Protein AF-A0A8J2WPE4-F1 (afdb_monomer_lite)

Structure (mmCIF, N/CA/C/O backbone):
data_AF-A0A8J2WPE4-F1
#
_entry.id   AF-A0A8J2WPE4-F1
#
loop_
_atom_site.group_PDB
_atom_site.id
_atom_site.type_symbol
_atom_site.label_atom_id
_atom_site.label_alt_id
_atom_site.label_comp_id
_atom_site.label_asym_id
_atom_site.label_entity_id
_atom_site.label_seq_id
_atom_site.pdbx_PDB_ins_code
_atom_site.Cartn_x
_atom_site.Cartn_y
_atom_site.Cartn_z
_atom_site.occupancy
_atom_site.B_iso_or_equiv
_atom_site.auth_seq_id
_atom_site.auth_comp_id
_atom_site.auth_asym_id
_atom_site.auth_atom_id
_atom_site.pdbx_PDB_model_num
ATOM 1 N N . MET A 1 1 ? -21.063 -8.772 13.979 1.00 49.53 1 MET A N 1
ATOM 2 C CA . MET A 1 1 ? -19.670 -9.068 13.571 1.00 49.53 1 MET A CA 1
ATOM 3 C C . MET A 1 1 ? -19.629 -8.988 12.042 1.00 49.53 1 MET A C 1
ATOM 5 O O . MET A 1 1 ? -20.313 -9.783 11.416 1.00 49.53 1 MET A O 1
ATOM 9 N N . PHE A 1 2 ? -18.962 -7.992 11.440 1.00 52.91 2 PHE A N 1
ATOM 10 C CA . PHE A 1 2 ? -19.163 -7.588 10.028 1.00 52.91 2 PHE A CA 1
ATOM 11 C C . PHE A 1 2 ? -17.908 -7.720 9.151 1.00 52.91 2 PHE A C 1
ATOM 13 O O . PHE A 1 2 ? -17.511 -6.774 8.481 1.00 52.91 2 PHE A O 1
ATOM 20 N N . ARG A 1 3 ? -17.274 -8.892 9.105 1.00 59.88 3 ARG A N 1
ATOM 21 C CA . ARG A 1 3 ? -16.354 -9.183 7.993 1.00 59.88 3 ARG A CA 1
ATOM 22 C C . ARG A 1 3 ? -16.855 -10.401 7.252 1.00 59.88 3 ARG A C 1
ATOM 24 O O . ARG A 1 3 ? -16.585 -11.533 7.640 1.00 59.88 3 ARG A O 1
ATOM 31 N N . ALA A 1 4 ? -17.6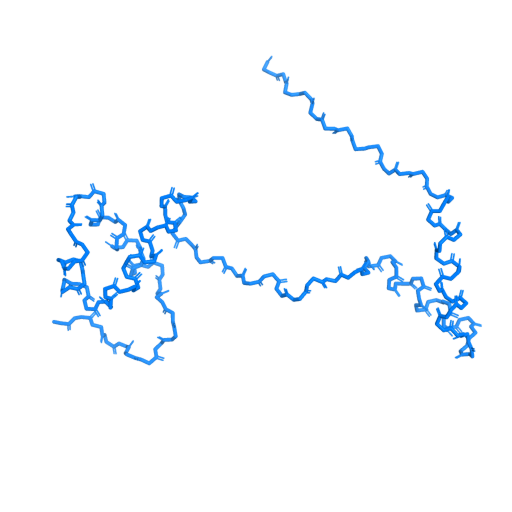39 -10.117 6.215 1.00 59.44 4 ALA A N 1
ATOM 32 C CA . ALA A 1 4 ? -18.244 -11.102 5.327 1.00 59.44 4 ALA A CA 1
ATOM 33 C C . ALA A 1 4 ? -17.202 -11.881 4.500 1.00 59.44 4 ALA A C 1
ATOM 35 O O . ALA A 1 4 ? -17.531 -12.908 3.925 1.00 59.44 4 ALA A O 1
ATOM 36 N N . ASP A 1 5 ? -15.944 -11.427 4.467 1.00 61.19 5 ASP A N 1
ATOM 37 C CA . ASP A 1 5 ? -14.928 -11.934 3.549 1.00 61.19 5 ASP A CA 1
ATOM 38 C C . ASP A 1 5 ? -13.572 -12.138 4.244 1.00 61.19 5 ASP A C 1
ATOM 40 O O . ASP A 1 5 ? -12.669 -11.301 4.186 1.00 61.19 5 ASP A O 1
ATOM 44 N N . ARG A 1 6 ? -13.438 -13.265 4.953 1.00 61.38 6 ARG A N 1
ATOM 45 C CA . ARG A 1 6 ? -12.192 -13.649 5.645 1.00 61.38 6 ARG A CA 1
ATOM 46 C C . ARG A 1 6 ? -11.105 -14.195 4.701 1.00 61.38 6 ARG A C 1
ATOM 48 O O . ARG A 1 6 ? -10.054 -14.596 5.191 1.00 61.38 6 ARG A O 1
ATOM 55 N N . GLY A 1 7 ? -11.344 -14.237 3.386 1.00 69.75 7 GLY A N 1
ATOM 56 C CA . GLY A 1 7 ? -10.417 -14.796 2.393 1.00 69.75 7 GLY A CA 1
ATOM 57 C C . GLY A 1 7 ? -9.563 -13.754 1.668 1.00 69.75 7 GLY A C 1
ATOM 58 O O . GLY A 1 7 ? -8.544 -14.095 1.065 1.00 69.75 7 GLY A O 1
ATOM 59 N N . ARG A 1 8 ? -9.936 -12.470 1.728 1.00 81.12 8 ARG A N 1
ATOM 60 C CA . ARG A 1 8 ? -9.174 -11.408 1.067 1.00 81.12 8 ARG A CA 1
ATOM 61 C C . ARG A 1 8 ? -7.848 -11.115 1.754 1.00 81.12 8 ARG A C 1
ATOM 63 O O . ARG A 1 8 ? -7.771 -10.841 2.949 1.00 81.12 8 ARG A O 1
ATOM 70 N N . LYS A 1 9 ? -6.803 -11.024 0.927 1.00 82.56 9 LYS A N 1
ATOM 71 C CA . LYS A 1 9 ? -5.446 -10.647 1.344 1.00 82.56 9 LYS A CA 1
ATOM 72 C C . LYS A 1 9 ? -5.348 -9.203 1.862 1.00 82.56 9 LYS A C 1
ATOM 74 O O . LYS A 1 9 ? -4.431 -8.887 2.618 1.00 82.56 9 LYS A O 1
ATOM 79 N N . HIS A 1 10 ? -6.242 -8.307 1.435 1.00 88.81 10 HIS A N 1
ATOM 80 C CA . HIS A 1 10 ? -6.122 -6.867 1.677 1.00 88.81 10 HIS A CA 1
ATOM 81 C C . HIS A 1 10 ? -7.459 -6.218 2.035 1.00 88.81 10 HIS A C 1
ATOM 83 O O . HIS A 1 10 ? -8.493 -6.619 1.502 1.00 88.81 10 HIS A O 1
ATOM 89 N N . LEU A 1 11 ? -7.401 -5.197 2.899 1.00 91.94 11 LEU A N 1
ATOM 90 C CA . LEU A 1 11 ? -8.532 -4.317 3.189 1.00 91.94 11 LEU A CA 1
ATOM 91 C C . LEU A 1 11 ? -8.916 -3.507 1.948 1.00 91.94 11 LEU A C 1
ATOM 93 O O . LEU A 1 11 ? -8.037 -3.019 1.228 1.00 91.94 11 LEU A O 1
ATOM 97 N N . ASP A 1 12 ? -10.212 -3.316 1.734 1.00 90.88 12 ASP A N 1
ATOM 98 C CA . ASP A 1 12 ? -10.689 -2.339 0.754 1.00 90.88 12 ASP A CA 1
ATOM 99 C C . ASP A 1 12 ? -10.480 -0.896 1.265 1.00 90.88 12 ASP A C 1
ATOM 101 O O . ASP A 1 12 ? -10.010 -0.679 2.388 1.00 90.88 12 ASP A O 1
ATOM 105 N N . ASP A 1 13 ? -10.726 0.109 0.419 1.00 92.12 13 ASP A N 1
ATOM 106 C CA . ASP A 1 13 ? -10.546 1.518 0.806 1.00 92.12 13 ASP A CA 1
ATOM 107 C C . ASP A 1 13 ? -11.541 1.953 1.898 1.00 92.12 13 ASP A C 1
ATOM 109 O O . ASP A 1 13 ? -11.205 2.795 2.728 1.00 92.12 13 ASP A O 1
ATOM 113 N N . LYS A 1 14 ? -12.736 1.347 1.963 1.00 92.94 14 LYS A N 1
ATOM 114 C CA . LYS A 1 14 ? -13.776 1.690 2.948 1.00 92.94 14 LYS A CA 1
ATOM 115 C C . LYS A 1 14 ? -13.419 1.191 4.346 1.00 92.94 14 LYS A C 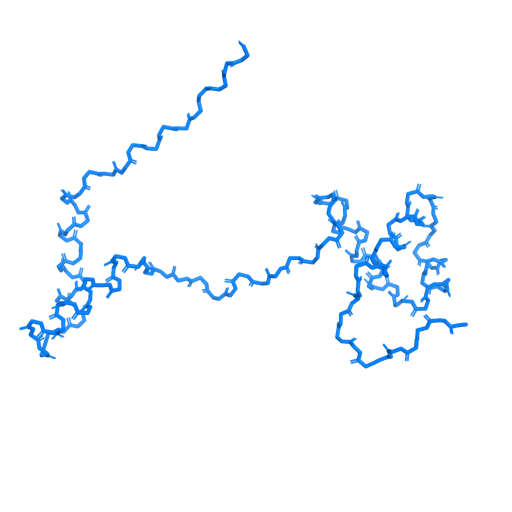1
ATOM 117 O O . LYS A 1 14 ? -13.569 1.927 5.315 1.00 92.94 14 LYS A O 1
ATOM 122 N N . GLU A 1 15 ? -12.909 -0.034 4.453 1.00 94.31 15 GLU A N 1
ATOM 123 C CA . GLU A 1 15 ? -12.385 -0.626 5.686 1.00 94.31 15 GLU A CA 1
ATOM 124 C C . GLU A 1 15 ? -11.246 0.241 6.247 1.00 94.31 15 GLU A C 1
ATOM 126 O O . GLU A 1 15 ? -11.178 0.481 7.452 1.00 94.31 15 GLU A O 1
ATOM 131 N N . ARG A 1 16 ? -10.376 0.763 5.373 1.00 95.88 16 ARG A N 1
ATOM 132 C CA . ARG A 1 16 ? -9.274 1.661 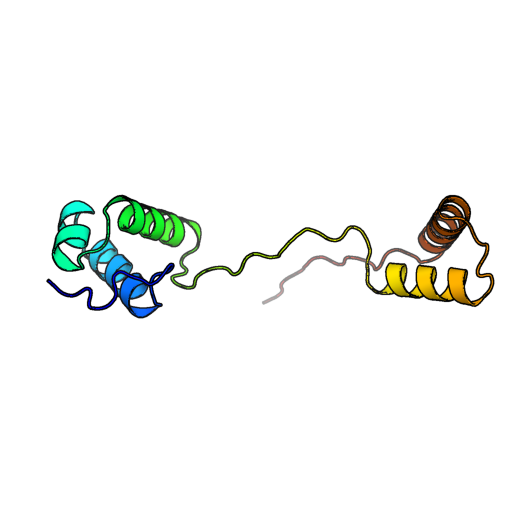5.754 1.00 95.88 16 ARG A CA 1
ATOM 133 C C . ARG A 1 16 ? -9.773 3.032 6.188 1.00 95.88 16 ARG A C 1
ATOM 135 O O . ARG A 1 16 ? -9.385 3.492 7.257 1.00 95.88 16 ARG A O 1
ATOM 142 N N . ALA A 1 17 ? -10.681 3.633 5.423 1.00 96.56 17 ALA A N 1
ATOM 143 C CA . ALA A 1 17 ? -11.322 4.893 5.790 1.00 96.56 17 ALA A CA 1
ATOM 144 C C . ALA A 1 17 ? -12.024 4.796 7.155 1.00 96.56 17 ALA A C 1
ATOM 146 O O . ALA A 1 17 ? -11.898 5.699 7.976 1.00 96.56 17 ALA A O 1
ATOM 147 N N . ALA A 1 18 ? -12.698 3.676 7.438 1.00 97.38 18 ALA A N 1
ATOM 148 C CA . ALA A 1 18 ? -13.354 3.445 8.722 1.00 97.38 18 ALA A CA 1
ATOM 149 C C . ALA A 1 18 ? -12.360 3.345 9.891 1.00 97.38 18 ALA A C 1
ATOM 151 O O . ALA A 1 18 ? -12.640 3.875 10.966 1.00 97.38 18 ALA A O 1
ATOM 152 N N . ILE A 1 19 ? -11.198 2.702 9.697 1.00 97.62 19 ILE A N 1
ATOM 153 C CA . ILE A 1 19 ? -10.128 2.692 10.708 1.00 97.62 19 ILE A CA 1
ATOM 154 C C . ILE A 1 19 ? -9.706 4.129 11.028 1.00 97.62 19 ILE A C 1
ATOM 156 O O . ILE A 1 19 ? -9.685 4.502 12.198 1.00 97.62 19 ILE A O 1
ATOM 160 N N . ILE A 1 20 ? -9.416 4.932 10.0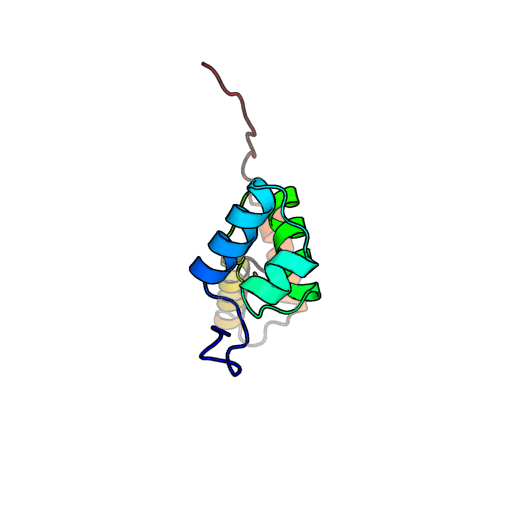00 1.00 97.81 20 ILE A N 1
ATOM 161 C CA . ILE A 1 20 ? -8.924 6.304 10.178 1.00 97.81 20 ILE A CA 1
ATOM 162 C C . ILE A 1 20 ? -9.982 7.218 10.799 1.00 97.81 20 ILE A C 1
ATOM 164 O O . ILE A 1 20 ? -9.652 7.989 11.694 1.00 97.81 20 ILE A O 1
ATOM 168 N N . ALA A 1 21 ? -11.253 7.088 10.412 1.00 97.81 21 ALA A N 1
ATOM 169 C CA . ALA A 1 21 ? -12.343 7.844 11.025 1.00 97.81 21 ALA A CA 1
ATOM 170 C C . ALA A 1 21 ? -12.412 7.607 12.544 1.00 97.81 21 ALA A C 1
ATOM 172 O O . ALA A 1 21 ? -12.380 8.555 13.322 1.00 97.81 21 ALA A O 1
ATOM 173 N N . TYR A 1 22 ? -12.396 6.344 12.986 1.00 98.19 22 TYR A N 1
ATOM 174 C CA . TYR A 1 22 ? -12.389 6.046 14.420 1.00 98.19 22 TYR A CA 1
ATOM 175 C C . TYR A 1 22 ? -11.097 6.473 15.127 1.00 98.19 22 TYR A C 1
ATOM 177 O O . TYR A 1 22 ? -11.132 6.818 16.308 1.00 98.19 22 TYR A O 1
ATOM 185 N N . THR A 1 23 ? -9.958 6.434 14.436 1.00 97.44 23 THR A N 1
ATOM 186 C CA . THR A 1 23 ? -8.694 6.950 14.969 1.00 97.44 23 THR A CA 1
ATOM 187 C C . THR A 1 23 ? -8.762 8.454 15.208 1.00 97.44 23 THR A C 1
ATOM 189 O O . THR A 1 23 ? -8.363 8.900 16.280 1.00 97.44 23 THR A O 1
ATOM 192 N N . ASN A 1 24 ? -9.314 9.216 14.263 1.00 97.06 24 ASN A N 1
ATOM 193 C CA . ASN A 1 24 ? -9.502 10.661 14.402 1.00 97.06 24 ASN A CA 1
ATOM 194 C C . ASN A 1 24 ? -10.490 11.000 15.533 1.00 97.06 24 ASN A C 1
ATOM 196 O O . ASN A 1 24 ? -10.289 11.978 16.244 1.00 97.06 24 ASN A O 1
ATOM 200 N N . ASP A 1 25 ? -11.478 10.134 15.779 1.00 97.50 25 ASP A N 1
ATOM 201 C CA . ASP A 1 25 ? -12.389 10.213 16.933 1.00 97.50 25 ASP A CA 1
ATOM 202 C C . ASP A 1 25 ? -11.743 9.776 18.271 1.00 97.50 25 ASP A C 1
ATOM 204 O O . ASP A 1 25 ? -12.432 9.610 19.285 1.00 97.50 25 ASP A O 1
ATOM 208 N N . GLY A 1 26 ? -10.431 9.512 18.290 1.00 97.19 26 GLY A N 1
ATOM 209 C CA . GLY A 1 26 ? -9.674 9.146 19.490 1.00 97.19 26 GLY A CA 1
ATOM 210 C C . GLY A 1 26 ? -9.968 7.742 20.025 1.00 97.19 26 GLY A C 1
ATOM 211 O O . GLY A 1 26 ? -9.717 7.457 21.199 1.00 97.19 26 GLY A O 1
ATOM 212 N N . LYS A 1 27 ? -10.532 6.839 19.211 1.00 98.31 27 LYS A N 1
ATOM 213 C CA . LYS A 1 27 ? -10.830 5.470 19.656 1.00 98.31 27 LYS A CA 1
ATOM 214 C C . LYS A 1 27 ? -9.567 4.615 19.742 1.00 98.31 27 LYS A C 1
ATOM 216 O O . LYS A 1 27 ? -8.670 4.689 18.905 1.00 98.31 27 LYS A O 1
ATOM 221 N N . SER A 1 28 ? -9.530 3.735 20.743 1.00 97.88 28 SER A N 1
ATOM 222 C CA . SER A 1 28 ? -8.408 2.815 20.939 1.00 97.88 28 SER A CA 1
ATOM 223 C C . SER A 1 28 ? -8.350 1.740 19.850 1.00 97.88 28 SER A C 1
ATOM 225 O O . SER A 1 28 ? -9.373 1.314 19.312 1.00 97.88 28 SER A O 1
ATOM 227 N N . VAL A 1 29 ? -7.149 1.223 19.575 1.00 97.81 29 VAL A N 1
ATOM 228 C CA . VAL A 1 29 ? -6.935 0.131 18.606 1.00 97.81 29 VAL A CA 1
ATOM 229 C C . VAL A 1 29 ? -7.816 -1.084 18.918 1.00 97.81 29 VAL A C 1
ATOM 231 O O . VAL A 1 29 ? -8.393 -1.674 18.007 1.00 97.81 29 VAL A O 1
ATOM 234 N N . ARG A 1 30 ? -7.959 -1.443 20.204 1.00 97.75 30 ARG A N 1
ATOM 235 C CA . ARG A 1 30 ? -8.814 -2.560 20.635 1.00 97.75 30 ARG A CA 1
ATOM 236 C C . ARG A 1 30 ? -10.285 -2.293 20.315 1.00 97.75 30 ARG A C 1
ATOM 238 O O . ARG A 1 30 ? -10.922 -3.150 19.717 1.00 97.75 30 ARG A O 1
ATOM 245 N N . PHE A 1 31 ? -10.788 -1.093 20.611 1.00 97.62 31 PHE A N 1
ATOM 246 C CA . PHE A 1 31 ? -12.156 -0.713 20.250 1.00 97.62 31 PHE A CA 1
ATOM 247 C C . PHE A 1 31 ? -12.395 -0.829 18.740 1.00 97.62 31 PHE A C 1
ATOM 249 O O . PHE A 1 31 ? -13.389 -1.411 18.315 1.00 97.62 31 PHE A O 1
ATOM 256 N N . ILE A 1 32 ? -11.475 -0.308 17.924 1.00 97.62 32 ILE A N 1
ATOM 257 C CA . ILE A 1 32 ? -11.589 -0.329 16.458 1.00 97.62 32 ILE A CA 1
ATOM 258 C C . ILE A 1 32 ? -11.559 -1.765 15.931 1.00 97.62 32 ILE A C 1
ATOM 260 O O . ILE A 1 32 ? -12.376 -2.131 15.086 1.00 97.62 32 ILE A O 1
ATOM 264 N N . SER A 1 33 ? -10.647 -2.584 16.458 1.00 95.81 33 SER A N 1
ATOM 265 C CA . SER A 1 33 ? -10.541 -4.009 16.143 1.00 95.81 33 SER A CA 1
ATOM 266 C C . SER A 1 33 ? -11.862 -4.728 16.395 1.00 95.81 33 SER A C 1
ATOM 268 O O . SER A 1 33 ? -12.400 -5.361 15.488 1.00 95.81 33 SER A O 1
ATOM 270 N N . ASP A 1 34 ? -12.422 -4.578 17.594 1.00 95.56 34 ASP A N 1
ATOM 271 C CA . ASP A 1 34 ? -13.660 -5.255 17.984 1.00 95.56 34 ASP A CA 1
ATOM 272 C C . ASP A 1 34 ? -14.860 -4.734 17.180 1.00 95.56 34 ASP A C 1
ATOM 274 O O . ASP A 1 34 ? -15.714 -5.507 16.738 1.00 95.56 34 ASP A O 1
ATOM 278 N N . ARG A 1 35 ? -14.898 -3.420 16.921 1.00 95.69 35 ARG A N 1
ATOM 279 C CA . ARG A 1 35 ? -15.966 -2.759 16.164 1.00 95.69 35 ARG A CA 1
ATOM 280 C C . ARG A 1 35 ? -15.990 -3.181 14.697 1.00 95.69 35 ARG A C 1
ATOM 282 O O . ARG A 1 35 ? -17.068 -3.437 14.161 1.00 95.69 35 ARG A O 1
ATOM 289 N N . LEU A 1 36 ? -14.825 -3.236 14.052 1.00 93.38 36 LEU A N 1
ATOM 290 C CA . LEU A 1 36 ? -14.689 -3.526 12.621 1.00 93.38 36 LEU A CA 1
ATOM 291 C C . LEU A 1 36 ? -14.424 -5.010 12.326 1.00 93.38 36 LEU A C 1
ATOM 293 O O . LEU A 1 36 ? -14.497 -5.431 11.175 1.00 93.38 36 LEU A O 1
ATOM 297 N N . GLY A 1 37 ? -14.104 -5.822 13.337 1.00 92.50 37 GLY A N 1
ATOM 298 C CA . GLY A 1 37 ? -13.649 -7.204 13.158 1.00 92.50 37 GLY A CA 1
ATOM 299 C C . GLY A 1 37 ? -12.281 -7.310 12.471 1.00 92.50 37 GLY A C 1
ATOM 300 O O . GLY A 1 37 ? -11.982 -8.321 11.832 1.00 92.50 37 GLY A O 1
ATOM 301 N N . ILE A 1 38 ? -11.461 -6.259 12.525 1.00 92.56 38 ILE A N 1
ATOM 302 C CA . ILE A 1 38 ? -10.142 -6.194 11.881 1.00 92.56 38 ILE A CA 1
ATOM 303 C C . ILE A 1 38 ? -9.073 -6.509 12.922 1.00 92.56 38 ILE A C 1
ATOM 305 O O . ILE A 1 38 ? -9.121 -5.987 14.026 1.00 92.56 38 ILE A O 1
ATOM 309 N N . ALA A 1 39 ? -8.088 -7.339 12.572 1.00 93.31 39 ALA A N 1
ATOM 310 C CA . ALA A 1 39 ? -7.022 -7.701 13.500 1.00 93.31 39 ALA A CA 1
ATOM 311 C C . ALA A 1 39 ? -6.287 -6.457 14.032 1.00 93.31 39 ALA A C 1
ATOM 313 O O . ALA A 1 39 ? -5.916 -5.574 13.256 1.00 93.31 39 ALA A O 1
ATOM 314 N N . ILE A 1 40 ? -6.011 -6.437 15.341 1.00 96.38 40 ILE A N 1
ATOM 315 C CA . ILE A 1 40 ? -5.312 -5.350 16.055 1.00 96.38 40 ILE A CA 1
ATOM 316 C C . ILE A 1 40 ? -4.053 -4.887 15.306 1.00 96.38 40 ILE A C 1
ATOM 318 O O . ILE A 1 40 ? -3.868 -3.690 15.096 1.00 96.38 40 ILE A O 1
ATOM 322 N N . GLY A 1 41 ? -3.216 -5.823 14.842 1.00 96.12 41 GLY A N 1
ATOM 323 C CA . GLY A 1 41 ? -1.994 -5.491 14.100 1.00 96.12 41 GLY A CA 1
ATOM 324 C C . GLY A 1 41 ? -2.261 -4.789 12.765 1.00 96.12 41 GLY A C 1
ATOM 325 O O . GLY A 1 41 ? -1.524 -3.888 12.380 1.00 96.12 41 GLY A O 1
ATOM 326 N N . THR A 1 42 ? -3.349 -5.139 12.074 1.00 95.56 42 THR A N 1
ATOM 327 C CA . THR A 1 42 ? -3.762 -4.454 10.842 1.00 95.56 42 THR A CA 1
ATOM 328 C C . THR A 1 42 ? -4.287 -3.049 11.131 1.00 95.56 42 THR A C 1
ATOM 330 O O . THR A 1 42 ? -3.979 -2.133 10.376 1.00 95.56 42 THR A O 1
ATOM 333 N N . VAL A 1 43 ? -5.038 -2.861 12.221 1.00 97.06 43 VAL A N 1
ATOM 334 C CA . VAL A 1 43 ? -5.493 -1.530 12.653 1.00 97.06 43 VAL A CA 1
ATOM 335 C C . VAL A 1 43 ? -4.291 -0.635 12.960 1.00 97.06 43 VAL A C 1
ATOM 337 O O . VAL A 1 43 ? -4.182 0.449 12.395 1.00 97.06 43 VAL A O 1
ATOM 340 N N . SER A 1 44 ? -3.359 -1.114 13.790 1.00 97.88 44 SER A N 1
ATOM 341 C CA . SER A 1 44 ? -2.141 -0.375 14.142 1.00 97.88 44 SER A CA 1
ATOM 342 C C . SER A 1 44 ? -1.307 -0.019 12.909 1.00 97.88 44 SER A C 1
ATOM 344 O O . SER A 1 44 ? -0.902 1.130 12.769 1.00 97.88 44 SER A O 1
ATOM 346 N N . LEU A 1 45 ? -1.130 -0.957 11.971 1.00 96.19 45 LEU A N 1
ATOM 347 C CA . LEU A 1 45 ? -0.416 -0.705 10.717 1.00 96.19 45 LEU A CA 1
ATOM 348 C C . LEU A 1 45 ? -1.012 0.471 9.929 1.00 96.19 45 LEU A C 1
ATOM 350 O O . LEU A 1 45 ? -0.269 1.298 9.404 1.00 96.19 45 LEU A O 1
ATOM 354 N N . TRP A 1 46 ? -2.339 0.532 9.805 1.00 96.75 46 TRP A N 1
ATOM 355 C CA . TRP A 1 46 ? -2.997 1.603 9.052 1.00 96.75 46 TRP A CA 1
ATOM 356 C C . TRP A 1 46 ? -2.970 2.943 9.780 1.00 96.75 46 TRP A C 1
ATOM 358 O O . TRP A 1 46 ? -2.800 3.961 9.117 1.00 96.75 46 TRP A O 1
ATOM 368 N N . GLN A 1 47 ? -3.043 2.949 11.113 1.00 97.06 47 GLN A N 1
ATOM 369 C CA . GLN A 1 47 ? -2.830 4.167 11.898 1.00 97.06 47 GLN A CA 1
ATOM 370 C C . GLN A 1 47 ? -1.431 4.742 11.673 1.00 97.06 47 GLN A C 1
ATOM 372 O O . GLN A 1 47 ? -1.306 5.921 11.356 1.00 97.06 47 GLN A O 1
ATOM 377 N N . THR A 1 48 ? -0.391 3.907 11.769 1.00 96.88 48 THR A N 1
ATOM 378 C CA . THR A 1 48 ? 0.996 4.331 11.531 1.00 96.88 48 THR A CA 1
ATOM 379 C C . THR A 1 48 ? 1.174 4.875 10.117 1.00 96.88 48 THR A C 1
ATOM 381 O O . THR A 1 48 ? 1.672 5.980 9.946 1.00 96.88 48 THR A O 1
ATOM 384 N N . ARG A 1 49 ? 0.690 4.158 9.096 1.00 95.56 49 ARG A N 1
ATOM 385 C CA . ARG A 1 49 ? 0.791 4.617 7.701 1.00 95.56 49 ARG A CA 1
ATOM 386 C C . ARG A 1 49 ? 0.092 5.945 7.457 1.00 95.56 49 ARG A C 1
ATOM 388 O O . ARG A 1 49 ? 0.632 6.788 6.746 1.00 95.56 49 ARG A O 1
ATOM 395 N N . TYR A 1 50 ? -1.103 6.120 8.011 1.00 95.75 50 TYR A N 1
ATOM 396 C CA . TYR A 1 50 ? -1.841 7.365 7.857 1.00 95.75 50 TYR A CA 1
ATOM 397 C C . TYR A 1 50 ? -1.143 8.517 8.582 1.00 95.75 50 TYR A C 1
ATOM 399 O O . TYR A 1 50 ? -1.039 9.600 8.022 1.00 95.75 50 TYR A O 1
ATOM 407 N N . ALA A 1 51 ? -0.581 8.278 9.768 1.00 95.31 51 ALA A N 1
ATOM 408 C CA . ALA A 1 51 ? 0.226 9.279 10.462 1.00 95.31 51 ALA A CA 1
ATOM 409 C C . ALA A 1 51 ? 1.487 9.676 9.669 1.00 95.31 51 ALA A C 1
ATOM 411 O O . ALA A 1 51 ? 1.858 10.843 9.654 1.00 95.31 51 ALA A O 1
ATOM 412 N N . GLU A 1 52 ? 2.129 8.722 8.988 1.00 95.56 52 GLU A N 1
ATOM 413 C CA . GLU A 1 52 ? 3.334 8.965 8.182 1.00 95.56 52 GLU A CA 1
ATOM 414 C C . GLU A 1 52 ? 3.052 9.643 6.834 1.00 95.56 52 GLU A C 1
ATOM 416 O O . GLU A 1 52 ? 3.889 10.391 6.336 1.00 95.56 52 GLU A O 1
ATOM 421 N N . THR A 1 53 ? 1.918 9.337 6.197 1.00 94.38 53 THR A N 1
ATOM 422 C CA . THR A 1 53 ? 1.677 9.699 4.786 1.00 94.38 53 THR A CA 1
ATOM 423 C C . THR A 1 53 ? 0.443 10.560 4.546 1.00 94.38 53 THR A C 1
ATOM 425 O O . THR A 1 53 ? 0.319 11.125 3.465 1.00 94.38 53 THR A O 1
ATOM 428 N N . GLY A 1 54 ? -0.484 10.633 5.502 1.00 94.56 54 GLY A N 1
ATOM 429 C CA . GLY A 1 54 ? -1.798 11.259 5.331 1.00 94.56 54 GLY A CA 1
ATOM 430 C C . GLY A 1 54 ? -2.733 10.522 4.367 1.00 94.56 54 GLY A C 1
ATOM 431 O O . GLY A 1 54 ? -3.831 11.004 4.102 1.00 94.56 54 GLY A O 1
ATOM 432 N N . ASP A 1 55 ? -2.327 9.365 3.837 1.00 93.25 55 ASP A N 1
ATOM 433 C CA . ASP A 1 55 ? -3.056 8.657 2.789 1.00 93.25 55 ASP A CA 1
ATOM 434 C C . ASP A 1 55 ? -3.690 7.360 3.313 1.00 93.25 55 ASP A C 1
ATOM 436 O O . ASP A 1 55 ? -3.125 6.618 4.123 1.00 93.25 55 ASP A O 1
ATOM 440 N N . ILE A 1 56 ? -4.894 7.081 2.821 1.00 92.50 56 ILE A N 1
ATOM 441 C CA . ILE A 1 56 ? -5.641 5.850 3.082 1.00 92.50 56 ILE A CA 1
ATOM 442 C C . ILE A 1 56 ? -5.495 4.848 1.938 1.00 92.50 56 ILE A C 1
ATOM 444 O O . ILE A 1 56 ? -5.866 3.681 2.098 1.00 92.50 56 ILE A O 1
ATOM 448 N N . ILE A 1 57 ? -4.957 5.277 0.794 1.00 91.56 57 ILE A N 1
ATOM 449 C CA . ILE A 1 57 ? -4.741 4.450 -0.384 1.00 91.56 57 ILE A CA 1
ATOM 450 C C . ILE A 1 57 ? -3.517 3.561 -0.182 1.00 91.56 57 ILE A C 1
ATOM 452 O O . ILE A 1 57 ? -2.462 3.933 0.334 1.00 91.56 57 ILE A O 1
ATOM 456 N N . ARG A 1 58 ? -3.659 2.303 -0.588 1.00 86.62 58 ARG A N 1
ATOM 457 C CA . ARG A 1 58 ? -2.570 1.346 -0.534 1.00 86.62 58 ARG A CA 1
ATOM 458 C C . ARG A 1 58 ? -1.592 1.660 -1.657 1.00 86.62 58 ARG A C 1
ATOM 460 O O . ARG A 1 58 ? -1.935 1.539 -2.827 1.00 86.62 58 ARG A O 1
ATOM 467 N N . LYS A 1 59 ? -0.335 1.917 -1.294 1.00 84.69 59 LYS A N 1
ATOM 468 C CA . LYS A 1 59 ? 0.761 1.957 -2.265 1.00 84.69 59 LYS A CA 1
ATOM 469 C C . LYS A 1 59 ? 0.929 0.594 -2.937 1.00 84.69 59 LYS A C 1
ATOM 471 O O . LYS A 1 59 ? 1.116 -0.429 -2.266 1.00 84.69 59 LYS A O 1
ATOM 476 N N . ASN A 1 60 ? 0.879 0.593 -4.265 1.00 83.50 60 ASN A N 1
ATOM 477 C CA . ASN A 1 60 ? 1.313 -0.550 -5.056 1.00 83.50 60 ASN A CA 1
ATOM 478 C C . ASN A 1 60 ? 2.829 -0.707 -4.914 1.00 83.50 60 ASN A C 1
ATOM 480 O O . ASN A 1 60 ? 3.563 0.276 -4.822 1.00 83.50 60 ASN A O 1
ATOM 484 N N . GLY A 1 61 ? 3.301 -1.952 -4.862 1.00 81.62 61 GLY A N 1
ATOM 485 C CA . GLY A 1 61 ? 4.737 -2.209 -4.886 1.00 81.62 61 GLY A CA 1
ATOM 486 C C . GLY A 1 61 ? 5.314 -1.740 -6.220 1.00 81.62 61 GLY A C 1
ATOM 487 O O . GLY A 1 61 ? 4.760 -2.067 -7.266 1.00 81.62 61 GLY A O 1
ATOM 488 N N . SER A 1 62 ? 6.432 -1.018 -6.190 1.00 82.94 62 SER A N 1
ATOM 489 C CA . SER A 1 62 ? 7.143 -0.536 -7.385 1.00 82.94 62 SER A CA 1
ATOM 490 C C . SER A 1 62 ? 7.852 -1.646 -8.176 1.00 82.94 62 SER A C 1
ATOM 492 O O . SER A 1 62 ? 8.458 -1.384 -9.211 1.00 82.94 62 SER A O 1
ATOM 494 N N . GLY A 1 63 ? 7.779 -2.894 -7.705 1.00 89.56 63 GLY A N 1
ATOM 495 C CA . GLY A 1 63 ? 8.488 -4.025 -8.291 1.00 89.56 63 GLY A CA 1
ATOM 496 C C . GLY A 1 63 ? 9.986 -4.001 -7.980 1.00 89.56 63 GLY A C 1
ATOM 497 O O . GLY A 1 63 ? 10.450 -3.318 -7.068 1.00 89.56 63 GLY A O 1
ATOM 498 N N . ARG A 1 64 ? 10.754 -4.802 -8.723 1.00 88.69 64 ARG A N 1
ATOM 499 C CA . ARG A 1 64 ? 12.215 -4.839 -8.598 1.00 88.69 64 ARG A CA 1
ATOM 500 C C . ARG A 1 64 ? 12.806 -3.607 -9.300 1.00 88.69 64 ARG A C 1
ATOM 502 O O . ARG A 1 64 ? 12.511 -3.428 -10.481 1.00 88.69 64 ARG A O 1
ATOM 509 N N . PRO A 1 65 ? 13.667 -2.809 -8.640 1.00 87.69 65 PRO A N 1
ATOM 510 C CA . PRO A 1 65 ? 14.342 -1.693 -9.294 1.00 87.69 65 PRO A CA 1
ATOM 511 C C . PRO A 1 65 ? 15.094 -2.155 -10.548 1.00 87.69 65 PRO A C 1
ATOM 513 O O . PRO A 1 65 ? 15.874 -3.113 -10.493 1.00 87.69 65 PRO A O 1
ATOM 516 N N . LYS A 1 66 ? 14.862 -1.479 -11.676 1.00 88.88 66 LYS A N 1
ATOM 517 C CA . LYS A 1 66 ? 15.634 -1.671 -12.906 1.00 88.88 66 LYS A CA 1
ATOM 518 C C . LYS A 1 66 ? 16.873 -0.780 -12.868 1.00 88.88 66 LYS A C 1
ATOM 520 O O . LYS A 1 66 ? 16.777 0.392 -12.525 1.00 88.88 66 LYS A O 1
ATOM 525 N N . LYS A 1 67 ? 18.032 -1.340 -13.227 1.00 87.38 67 LYS A N 1
ATOM 526 C CA . LYS A 1 67 ? 19.275 -0.566 -13.403 1.00 87.38 67 LYS A CA 1
ATOM 527 C C . LYS A 1 67 ? 19.364 0.115 -14.769 1.00 87.38 67 LYS A C 1
ATOM 529 O O . LYS A 1 67 ? 20.106 1.074 -14.901 1.00 87.38 67 LYS A O 1
ATOM 534 N N . LEU A 1 68 ? 18.656 -0.420 -15.761 1.00 86.69 68 LEU A N 1
ATOM 535 C CA . LEU A 1 68 ? 18.683 0.050 -17.140 1.00 86.69 68 LEU A CA 1
ATOM 536 C C . LEU A 1 68 ? 17.494 0.975 -17.391 1.00 86.69 68 LEU A C 1
ATOM 538 O O . LEU A 1 68 ? 16.375 0.685 -16.955 1.00 86.69 68 LEU A O 1
ATOM 542 N N . THR A 1 69 ? 17.744 2.071 -18.099 1.00 88.44 69 THR A N 1
ATOM 543 C CA . THR A 1 69 ? 16.699 2.918 -18.678 1.00 88.44 69 THR A CA 1
ATOM 544 C C . THR A 1 69 ? 16.155 2.292 -19.967 1.00 88.44 69 THR A C 1
ATOM 546 O O . THR A 1 69 ? 16.759 1.383 -20.537 1.00 88.44 69 THR A O 1
ATOM 549 N N . ALA A 1 70 ? 15.021 2.786 -20.472 1.00 87.44 70 ALA A N 1
ATOM 550 C CA . ALA A 1 70 ? 14.483 2.325 -21.757 1.00 87.44 70 ALA A CA 1
ATOM 551 C C . ALA A 1 70 ? 15.446 2.608 -22.930 1.00 87.44 70 ALA A C 1
ATOM 553 O O . ALA A 1 70 ? 15.536 1.814 -23.863 1.00 87.44 70 ALA A O 1
ATOM 554 N N . ALA A 1 71 ? 16.197 3.713 -22.861 1.00 85.06 71 ALA A N 1
ATOM 555 C CA . ALA A 1 71 ? 17.223 4.047 -23.846 1.00 85.06 71 ALA A CA 1
ATOM 556 C C . ALA A 1 71 ? 18.396 3.059 -23.791 1.00 85.06 71 ALA A C 1
ATOM 558 O O . ALA A 1 71 ? 18.882 2.621 -24.832 1.00 85.06 71 ALA A O 1
ATOM 559 N N . ASP A 1 72 ? 18.808 2.657 -22.585 1.00 88.19 72 ASP A N 1
ATOM 560 C CA . ASP A 1 72 ? 19.823 1.620 -22.411 1.00 88.19 72 ASP A CA 1
ATOM 561 C C . ASP A 1 72 ? 19.347 0.304 -23.034 1.00 88.19 72 ASP A C 1
ATOM 563 O O . ASP A 1 72 ? 20.049 -0.280 -23.852 1.00 88.19 72 ASP A O 1
ATOM 567 N N . GLU A 1 73 ? 18.125 -0.136 -22.723 1.00 91.25 73 GLU A N 1
ATOM 568 C CA . GLU A 1 73 ? 17.545 -1.361 -23.290 1.00 91.25 73 GLU A CA 1
ATOM 569 C C . GLU A 1 73 ? 17.502 -1.316 -24.837 1.00 91.25 73 GLU A C 1
ATOM 571 O O . GLU A 1 73 ? 17.903 -2.285 -25.487 1.00 91.25 73 GLU A O 1
ATOM 576 N N . ALA A 1 74 ? 17.120 -0.180 -25.438 1.00 89.75 74 ALA A N 1
ATOM 577 C CA . ALA A 1 74 ? 17.130 0.012 -26.892 1.00 89.75 74 ALA A CA 1
ATOM 578 C C . ALA A 1 74 ? 18.548 -0.037 -27.492 1.00 89.75 74 ALA A C 1
ATOM 580 O O . ALA A 1 74 ? 18.769 -0.670 -28.524 1.00 89.75 74 ALA A O 1
ATOM 581 N N . ASN A 1 75 ? 19.532 0.571 -26.827 1.00 86.38 75 ASN A N 1
ATOM 582 C CA . ASN A 1 75 ? 20.928 0.544 -27.267 1.00 86.38 75 ASN A CA 1
ATOM 583 C C . ASN A 1 75 ? 21.533 -0.867 -27.199 1.00 86.38 75 ASN A C 1
ATOM 585 O O . ASN A 1 75 ? 22.303 -1.241 -28.085 1.00 86.38 75 ASN A O 1
ATOM 589 N N . ILE A 1 76 ? 21.176 -1.670 -26.185 1.00 88.38 76 ILE A N 1
ATOM 590 C CA . ILE A 1 76 ? 21.561 -3.092 -26.121 1.00 88.38 76 ILE A CA 1
ATOM 591 C C . ILE A 1 76 ? 20.973 -3.831 -27.317 1.00 88.38 76 ILE A C 1
ATOM 593 O O . ILE A 1 76 ? 21.705 -4.540 -28.006 1.00 88.38 76 ILE A O 1
ATOM 597 N N . ALA A 1 77 ? 19.673 -3.651 -27.571 1.00 90.88 77 ALA A N 1
ATOM 598 C CA . ALA A 1 77 ? 18.985 -4.323 -28.666 1.00 90.88 77 ALA A CA 1
ATOM 599 C C . ALA A 1 77 ? 19.641 -4.007 -30.019 1.00 90.88 77 ALA A C 1
ATOM 601 O O . ALA A 1 77 ? 19.998 -4.931 -30.743 1.00 90.88 77 ALA A O 1
ATOM 602 N N . LEU A 1 78 ? 19.917 -2.729 -30.301 1.00 89.44 78 LEU A N 1
ATOM 603 C CA . LEU A 1 78 ? 20.600 -2.302 -31.526 1.00 89.44 78 LEU A CA 1
ATOM 604 C C . LEU A 1 78 ? 22.027 -2.855 -31.634 1.00 89.44 78 LEU A C 1
ATOM 606 O O . LEU A 1 78 ? 22.457 -3.255 -32.714 1.00 89.44 78 LEU A O 1
ATOM 610 N N . ALA A 1 79 ? 22.780 -2.897 -30.530 1.00 87.56 79 ALA A N 1
ATOM 611 C CA . ALA A 1 79 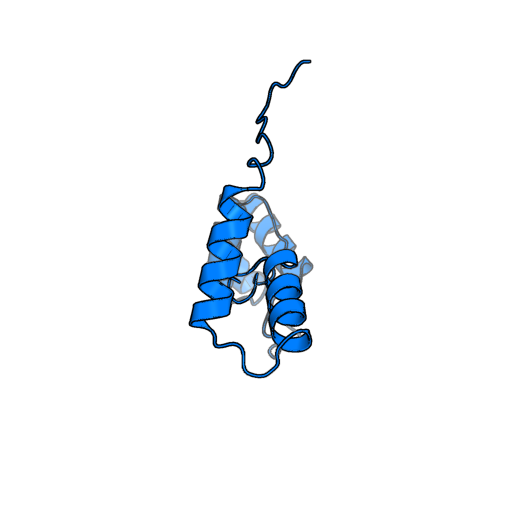? 24.136 -3.443 -30.534 1.00 87.56 79 ALA A CA 1
ATOM 612 C C . ALA A 1 79 ? 24.153 -4.947 -30.855 1.00 87.56 79 ALA A C 1
ATOM 614 O O . ALA A 1 79 ? 25.044 -5.410 -31.571 1.00 87.56 79 ALA A O 1
ATOM 615 N N . VAL A 1 80 ? 23.166 -5.692 -30.348 1.00 90.50 80 VAL A N 1
ATOM 616 C CA . VAL A 1 80 ? 22.990 -7.122 -30.632 1.00 90.50 80 VAL A CA 1
ATOM 617 C C . VAL A 1 80 ? 22.483 -7.334 -32.057 1.00 90.50 80 VAL A C 1
ATOM 619 O O . VAL A 1 80 ? 23.004 -8.194 -32.755 1.00 90.50 80 VAL A O 1
ATOM 622 N N . GLU A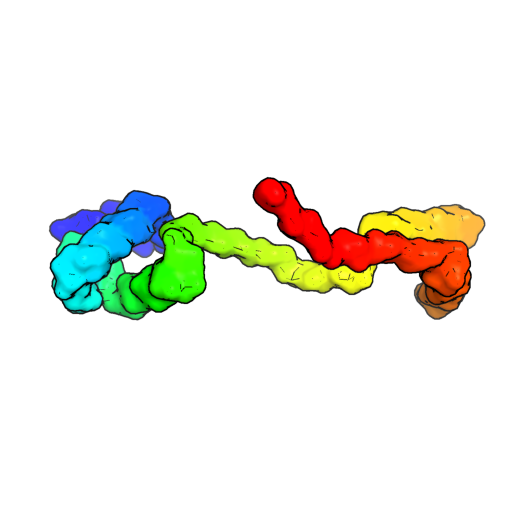 1 81 ? 21.526 -6.535 -32.523 1.00 92.25 81 GLU A N 1
ATOM 623 C CA . GLU A 1 81 ? 20.989 -6.635 -33.883 1.00 92.25 81 GLU A CA 1
ATOM 624 C C . GLU A 1 81 ? 22.064 -6.347 -34.941 1.00 92.25 81 GLU A C 1
ATOM 626 O O . GLU A 1 81 ? 22.223 -7.108 -35.893 1.00 92.25 81 GLU A O 1
ATOM 631 N N . ALA A 1 82 ? 22.875 -5.305 -34.732 1.00 89.25 82 ALA A N 1
ATOM 632 C CA . ALA A 1 82 ? 23.958 -4.944 -35.643 1.00 89.25 82 ALA A CA 1
ATOM 633 C C . ALA A 1 82 ? 25.075 -6.000 -35.697 1.00 89.25 82 ALA A C 1
ATOM 635 O O . ALA A 1 82 ? 25.695 -6.205 -36.742 1.00 89.25 82 ALA A O 1
ATOM 636 N N . LYS A 1 83 ? 25.373 -6.657 -34.569 1.00 90.38 83 LYS A N 1
ATOM 637 C CA . LYS A 1 83 ? 26.360 -7.741 -34.501 1.00 90.38 83 LYS A CA 1
ATOM 638 C C . LYS A 1 83 ? 25.940 -8.751 -33.422 1.00 90.38 83 LYS A C 1
ATOM 640 O O . LYS A 1 83 ? 26.310 -8.575 -32.258 1.00 90.38 83 LYS A O 1
ATOM 645 N N . PRO A 1 84 ? 25.262 -9.853 -33.798 1.00 87.81 84 PRO A N 1
ATOM 646 C CA . PRO A 1 84 ? 24.702 -10.827 -32.848 1.00 87.81 84 PRO A CA 1
ATOM 647 C C . PRO A 1 84 ? 25.721 -11.560 -31.969 1.00 87.81 84 PRO A C 1
ATOM 649 O O . PRO A 1 84 ? 25.356 -12.161 -30.966 1.00 87.81 84 PRO A O 1
ATOM 652 N N . ILE A 1 85 ? 27.005 -11.498 -32.326 1.00 92.38 85 ILE A N 1
ATOM 653 C CA . ILE A 1 85 ? 28.112 -12.068 -31.545 1.00 92.38 85 ILE A CA 1
ATOM 654 C C . ILE A 1 85 ? 28.733 -11.068 -30.551 1.00 92.38 85 ILE A C 1
ATOM 656 O O . ILE A 1 85 ? 29.756 -11.377 -29.946 1.00 92.38 85 ILE A O 1
ATOM 660 N N . THR A 1 86 ? 28.177 -9.856 -30.421 1.00 87.88 86 THR A N 1
ATOM 661 C CA . THR A 1 86 ? 28.696 -8.831 -29.500 1.00 87.88 86 THR A CA 1
ATOM 662 C C . THR A 1 86 ? 28.560 -9.302 -28.056 1.00 87.88 86 THR A C 1
ATOM 664 O O . THR A 1 86 ? 27.492 -9.732 -27.620 1.00 87.88 86 THR A O 1
ATOM 667 N N . THR A 1 87 ? 29.644 -9.199 -27.293 1.00 91.56 87 THR A N 1
ATOM 668 C CA . THR A 1 87 ? 29.670 -9.634 -25.895 1.00 91.56 87 THR A CA 1
ATOM 669 C C . THR A 1 87 ? 29.058 -8.588 -24.963 1.00 91.56 87 THR A C 1
ATOM 671 O O . THR A 1 87 ? 29.048 -7.389 -25.245 1.00 91.56 87 THR A O 1
ATOM 674 N N . ALA A 1 88 ? 28.606 -9.019 -23.783 1.00 87.44 88 ALA A N 1
ATOM 675 C CA . ALA A 1 88 ? 28.073 -8.105 -22.772 1.00 87.44 88 ALA A CA 1
ATOM 676 C C . ALA A 1 88 ? 29.090 -7.025 -22.339 1.00 87.44 88 ALA A C 1
ATOM 678 O O . ALA A 1 88 ? 28.701 -5.887 -22.083 1.00 87.44 88 ALA A O 1
ATOM 679 N N . GLN A 1 89 ? 30.388 -7.354 -22.296 1.00 88.94 89 GLN A N 1
ATOM 680 C CA . GLN A 1 89 ? 31.451 -6.395 -21.972 1.00 88.94 89 GLN A CA 1
ATOM 681 C C . GLN A 1 89 ? 31.615 -5.334 -23.066 1.00 88.94 89 GLN A C 1
ATOM 683 O O . GLN A 1 89 ? 31.753 -4.152 -22.757 1.00 88.94 89 GLN A O 1
ATOM 688 N N . GLU A 1 90 ? 31.539 -5.730 -24.338 1.00 87.69 90 GLU A N 1
ATOM 689 C CA . GLU A 1 90 ? 31.581 -4.796 -25.469 1.00 87.69 90 GLU A CA 1
ATOM 690 C C . GLU A 1 90 ? 30.362 -3.861 -25.480 1.00 87.69 90 GLU A C 1
ATOM 692 O O . GLU A 1 90 ? 30.503 -2.668 -25.751 1.00 87.69 90 GLU A O 1
ATOM 697 N N . ILE A 1 91 ? 29.172 -4.374 -25.147 1.00 87.12 91 ILE A N 1
ATOM 698 C CA . ILE A 1 91 ? 27.944 -3.570 -25.036 1.00 87.12 91 ILE A CA 1
ATOM 699 C C . ILE A 1 91 ? 28.061 -2.567 -23.881 1.00 87.12 91 ILE A C 1
ATOM 701 O O . ILE A 1 91 ? 27.788 -1.381 -24.066 1.00 87.12 91 ILE A O 1
ATOM 705 N N . ALA A 1 92 ? 28.526 -3.015 -22.711 1.00 84.50 92 ALA A N 1
ATOM 706 C CA . ALA A 1 92 ? 28.736 -2.147 -21.555 1.00 84.50 92 ALA A CA 1
ATOM 707 C C . ALA A 1 92 ? 29.781 -1.051 -21.837 1.00 84.50 92 ALA A C 1
ATOM 709 O O . ALA A 1 92 ? 29.562 0.112 -21.497 1.00 84.50 92 ALA A O 1
ATOM 710 N N . GLY A 1 93 ? 30.882 -1.394 -22.516 1.00 82.06 93 GLY A N 1
ATOM 711 C CA . GLY A 1 93 ? 31.903 -0.431 -22.934 1.00 82.06 93 GLY A CA 1
ATOM 712 C C . GLY A 1 93 ? 31.365 0.630 -23.900 1.00 82.06 93 GLY A C 1
ATOM 713 O O . GLY A 1 93 ? 31.637 1.817 -23.723 1.00 82.06 93 GLY A O 1
ATOM 714 N N . LYS A 1 94 ? 30.543 0.231 -24.882 1.00 74.12 94 LYS A N 1
ATOM 715 C CA . LYS A 1 94 ? 29.887 1.166 -25.816 1.00 74.12 94 LYS A CA 1
ATOM 716 C C . LYS A 1 94 ? 28.895 2.094 -25.115 1.00 74.12 94 LYS A C 1
ATOM 718 O O . LYS A 1 94 ? 28.870 3.282 -25.423 1.00 74.12 94 LYS A O 1
ATOM 723 N N . MET A 1 95 ? 28.117 1.587 -24.157 1.00 70.69 95 MET A N 1
ATOM 724 C CA . MET A 1 95 ? 27.207 2.422 -23.365 1.00 70.69 95 MET A CA 1
ATOM 725 C C . MET A 1 95 ? 27.934 3.482 -22.548 1.00 70.69 95 MET A C 1
ATOM 727 O O . MET A 1 95 ? 27.508 4.633 -22.528 1.00 70.69 95 MET A O 1
ATOM 731 N N . LEU A 1 96 ? 29.041 3.111 -21.901 1.00 62.12 96 LEU A N 1
ATOM 732 C CA . LEU A 1 96 ? 29.826 4.041 -21.091 1.00 62.12 96 LEU A CA 1
ATOM 733 C C . LEU A 1 96 ? 30.405 5.175 -21.954 1.00 62.12 96 LEU A C 1
ATOM 735 O O . LEU A 1 96 ? 30.431 6.326 -21.530 1.00 62.12 96 LEU A O 1
ATOM 739 N N . LEU A 1 97 ? 30.786 4.865 -23.199 1.00 56.25 97 LEU A N 1
ATOM 740 C CA . LEU A 1 97 ? 31.258 5.847 -24.178 1.00 56.25 97 LEU A CA 1
ATOM 741 C C . LEU A 1 97 ? 30.151 6.815 -24.646 1.00 56.25 97 LEU A C 1
ATOM 743 O O . LEU A 1 97 ? 30.428 7.985 -24.906 1.00 56.25 97 LEU A O 1
ATOM 747 N N . ILE A 1 98 ? 28.905 6.337 -24.754 1.00 54.72 98 ILE A N 1
ATOM 748 C CA . ILE A 1 98 ? 27.737 7.148 -25.139 1.00 54.72 98 ILE A CA 1
ATOM 749 C C . ILE A 1 98 ? 27.298 8.050 -23.977 1.00 54.72 98 ILE A C 1
ATOM 751 O O . ILE A 1 98 ? 27.045 9.233 -24.198 1.00 54.72 98 ILE A O 1
ATOM 755 N N . LEU A 1 99 ? 27.287 7.540 -22.739 1.00 50.50 99 LEU A N 1
ATOM 756 C CA . LEU A 1 99 ? 26.935 8.316 -21.542 1.00 50.50 99 LEU A CA 1
ATOM 757 C C . LEU A 1 99 ? 27.883 9.496 -21.276 1.00 50.50 99 LEU A C 1
ATOM 759 O O . LEU A 1 99 ? 27.452 10.502 -20.728 1.00 50.50 99 LEU A O 1
ATOM 763 N N . ILE A 1 100 ? 29.152 9.409 -21.685 1.00 53.38 100 ILE A N 1
ATOM 764 C CA . ILE A 1 100 ? 30.119 10.519 -21.567 1.00 53.38 100 ILE A CA 1
ATOM 765 C C . ILE A 1 100 ? 29.854 11.619 -22.615 1.00 53.38 100 ILE A C 1
ATOM 767 O O . ILE A 1 100 ? 30.290 12.757 -22.449 1.00 53.38 100 ILE A O 1
ATOM 771 N N . ARG A 1 101 ? 29.142 11.302 -23.706 1.00 45.00 101 ARG A N 1
ATOM 772 C CA . ARG A 1 101 ? 28.961 12.194 -24.862 1.00 45.00 101 ARG A CA 1
ATOM 773 C C . ARG A 1 101 ? 27.593 12.877 -24.925 1.00 45.00 101 ARG A C 1
ATOM 775 O O . ARG A 1 101 ? 27.422 13.796 -25.723 1.00 45.00 101 ARG A O 1
ATOM 782 N N . VAL A 1 102 ? 26.643 12.466 -24.087 1.00 40.78 102 VAL A N 1
ATOM 783 C CA . VAL A 1 102 ? 25.373 13.173 -23.884 1.00 40.78 102 VAL A CA 1
ATOM 784 C C . VAL A 1 102 ? 25.556 14.106 -22.681 1.00 40.78 102 VAL A C 1
ATOM 786 O O . VAL A 1 102 ? 25.808 13.603 -21.586 1.00 40.78 102 VAL A O 1
ATOM 789 N N . PRO A 1 103 ? 25.476 15.445 -22.831 1.00 37.88 103 PRO A N 1
ATOM 790 C CA . PRO A 1 103 ? 25.490 16.323 -21.669 1.00 37.88 103 PRO A CA 1
ATOM 791 C C . PRO A 1 103 ? 24.303 15.956 -20.776 1.00 37.88 103 PRO A C 1
ATOM 793 O O . PRO A 1 103 ? 23.188 15.770 -21.269 1.00 37.88 103 PRO A O 1
ATOM 796 N N . ALA A 1 104 ? 24.566 15.806 -19.476 1.00 44.62 104 ALA A N 1
ATOM 797 C CA . ALA A 1 104 ? 23.536 15.569 -18.476 1.00 44.62 104 ALA A CA 1
ATOM 798 C C . ALA A 1 104 ? 22.371 16.551 -18.702 1.00 44.62 104 ALA A C 1
ATOM 800 O O . ALA A 1 104 ? 22.639 17.735 -18.926 1.00 44.62 104 ALA A O 1
ATOM 801 N N . PRO A 1 105 ? 21.100 16.107 -18.668 1.00 42.22 105 PRO A N 1
ATOM 802 C CA . PRO A 1 105 ? 19.999 17.054 -18.672 1.00 42.22 105 PRO A CA 1
ATOM 803 C C . PRO A 1 105 ? 20.190 17.968 -17.462 1.00 42.22 105 PRO A C 1
ATOM 805 O O . PRO A 1 105 ? 20.289 17.484 -16.333 1.00 42.22 105 PRO A O 1
ATOM 808 N N . SER A 1 106 ? 20.310 19.271 -17.719 1.00 41.81 106 SER A N 1
ATOM 809 C CA . SER A 1 106 ? 20.367 20.312 -16.700 1.00 41.81 106 SER A CA 1
ATOM 810 C C . SER A 1 106 ? 19.194 20.105 -15.750 1.00 41.81 106 SER A C 1
ATOM 812 O O . SER A 1 106 ? 18.043 20.357 -16.099 1.00 41.81 106 SER A O 1
ATOM 814 N N . PHE A 1 107 ? 19.473 19.569 -14.567 1.00 42.28 107 PHE A N 1
ATOM 815 C CA . PHE A 1 107 ? 18.481 19.412 -13.518 1.00 42.28 107 PHE A CA 1
ATOM 816 C C . PHE A 1 107 ? 18.324 20.786 -12.859 1.00 42.28 107 PHE A C 1
ATOM 818 O O . PHE A 1 107 ? 18.918 21.063 -11.820 1.00 42.28 107 PHE A O 1
ATOM 825 N N . GLU A 1 108 ? 17.594 21.692 -13.512 1.00 36.44 108 GLU A N 1
ATOM 826 C CA . GLU A 1 108 ? 17.152 22.939 -12.889 1.00 36.44 108 GLU A CA 1
ATOM 827 C C . GLU A 1 108 ? 16.041 22.606 -11.893 1.00 36.44 108 GLU A C 1
ATOM 829 O O . GLU A 1 108 ? 14.877 22.404 -12.235 1.00 36.44 108 GLU A O 1
ATOM 834 N N . PHE A 1 109 ? 16.451 22.481 -10.634 1.00 39.53 109 PHE A N 1
ATOM 835 C CA . PHE A 1 109 ? 15.568 22.390 -9.486 1.00 39.53 109 PHE A CA 1
ATOM 836 C C . PHE A 1 109 ? 15.265 23.813 -8.989 1.00 39.53 109 PHE A C 1
ATOM 838 O O . PHE A 1 109 ? 16.164 24.502 -8.518 1.00 39.53 109 PHE A O 1
ATOM 845 N N . LEU A 1 110 ? 13.986 24.188 -9.099 1.00 42.75 110 LEU A N 1
ATOM 846 C CA . LEU A 1 110 ? 13.225 25.199 -8.346 1.00 42.75 110 LEU A CA 1
ATOM 847 C C . LEU A 1 110 ? 13.763 26.639 -8.251 1.00 42.75 110 LEU A C 1
ATOM 849 O O . LEU A 1 110 ? 14.711 26.919 -7.523 1.00 42.75 110 LEU A O 1
ATOM 853 N N . LYS A 1 111 ? 12.945 27.579 -8.742 1.00 36.34 111 LYS A N 1
ATOM 854 C CA . LYS A 1 111 ? 12.358 28.584 -7.845 1.00 36.34 111 LYS A CA 1
ATOM 855 C C . LYS A 1 111 ? 10.865 28.752 -8.120 1.00 36.34 111 LYS A C 1
ATOM 857 O O . LYS A 1 111 ? 10.461 29.048 -9.239 1.00 36.34 111 LYS A O 1
ATOM 862 N N . GLU A 1 112 ? 10.088 28.499 -7.071 1.00 43.06 112 GLU A N 1
ATOM 863 C CA . GLU A 1 112 ? 8.790 29.121 -6.828 1.00 43.06 112 GLU A CA 1
ATOM 864 C C . GLU A 1 112 ? 8.923 30.638 -6.996 1.00 43.06 112 GLU A C 1
ATOM 866 O O . GLU A 1 112 ? 9.853 31.222 -6.440 1.00 43.06 112 GLU A O 1
ATOM 871 N N . GLU A 1 113 ? 7.984 31.259 -7.703 1.00 40.50 113 GLU A N 1
ATOM 872 C CA . GLU A 1 113 ? 7.588 32.640 -7.432 1.00 40.50 113 GLU A CA 1
ATOM 873 C C . GLU A 1 113 ? 6.054 32.699 -7.448 1.00 40.50 113 GLU A C 1
ATOM 875 O O . GLU A 1 113 ? 5.420 32.339 -8.446 1.00 40.50 113 GLU A O 1
ATOM 880 N N . ASP A 1 114 ? 5.503 33.069 -6.288 1.00 42.69 114 ASP A N 1
ATOM 881 C CA . ASP A 1 114 ? 4.250 33.820 -6.158 1.00 42.69 114 ASP A CA 1
ATOM 882 C C . ASP A 1 114 ? 4.424 35.232 -6.748 1.00 42.69 114 ASP A C 1
ATOM 884 O O . ASP A 1 114 ? 5.531 35.803 -6.584 1.00 42.69 114 ASP A O 1
#

Secondary structure (DSSP, 8-state):
---S-TT-SS--HHHHHHHHHHHHTT--HHHHHHHHT--HHHHHHHHHHHHHHS--SPPPP--SPPSS-HHHHHHHHHHHHH-TT--HHHHHHHHHHHHTTSPPP---------

Sequence (114 aa):
MFRADRGRKHLDDKERAAIIAYTNDGKSVRFISDRLGIAIGTVSLWQTRYAETGDIIRKNGSGRPKKLTAADEANIALAVEAKPITTAQEIAGKMLLILIRVPAPSFEFLKEED

Radius of gyration: 25.14 Å; chains: 1; bounding box: 52×49×57 Å

InterPro domains:
  IPR009057 Homedomain-like superfamily [SSF46689] (8-96)
  IPR036388 Winged helix-like DNA-binding domain superfamily [G3DSA:1.10.10.10] (6-63)

Foldseek 3Di:
DDDPPPPDPDDDLVLLVQLVVVVVVVDDLVVNCVVSVNDSVVSVVSVVVCVVPVDSDDDDDPPDDDPDDPVLVVLLVVVCVVPVPDDPVNSVVVVVVVVVVDPDPPPPDDDDDD

Organism: NCBI:txid27404

pLDDT: mean 81.77, std 19.12, range [36.34, 98.31]